Protein AF-A0A7C1U7T5-F1 (afdb_monomer_lite)

Sequence (160 aa):
MDFHKDILKLDSEREVERICSFIVRQVREVKRNGIVVGLSGGIDSALAVALCVEALGKDSVFGLILPEKESSPVSAEYATKHAEELGIRTETVDITPTLEAFGTYRKRDDVIRTVFPEYDSASKSKITLPADLLARESLNFFTLKVDDGKGNIKTARLNK

Structure (mmCIF, N/CA/C/O backbone):
data_AF-A0A7C1U7T5-F1
#
_entry.id   AF-A0A7C1U7T5-F1
#
loop_
_atom_site.group_PDB
_atom_site.id
_atom_site.type_symbol
_atom_site.label_atom_id
_atom_site.label_alt_id
_atom_site.label_comp_id
_atom_site.label_asym_id
_atom_site.label_entity_id
_atom_site.label_seq_id
_atom_site.pdbx_PDB_ins_code
_atom_site.Cartn_x
_atom_site.Cartn_y
_atom_site.Cartn_z
_atom_site.occupancy
_atom_site.B_iso_or_equiv
_atom_site.auth_seq_id
_atom_site.auth_comp_id
_atom_site.auth_asym_id
_atom_site.auth_atom_id
_atom_site.pdbx_PDB_model_num
ATOM 1 N N . MET A 1 1 ? -28.027 4.720 -9.914 1.00 61.44 1 MET A N 1
ATOM 2 C CA . MET A 1 1 ? -27.136 5.833 -9.531 1.00 61.44 1 MET A CA 1
ATOM 3 C C . MET A 1 1 ? -27.572 7.021 -10.354 1.00 61.44 1 MET A C 1
ATOM 5 O O . MET A 1 1 ? -27.500 6.932 -11.573 1.00 61.44 1 MET A O 1
ATOM 9 N N . ASP A 1 2 ? -28.079 8.065 -9.705 1.00 80.12 2 ASP A N 1
ATOM 10 C CA . ASP A 1 2 ? -28.547 9.266 -10.396 1.00 80.12 2 ASP A CA 1
ATOM 11 C C . ASP A 1 2 ? -27.377 10.224 -10.613 1.00 80.12 2 ASP A C 1
ATOM 13 O O . ASP A 1 2 ? -26.828 10.810 -9.675 1.00 80.12 2 ASP A O 1
ATOM 17 N N . PHE A 1 3 ? -26.967 10.360 -11.872 1.00 83.81 3 PHE A N 1
ATOM 18 C CA . PHE A 1 3 ? -25.919 11.287 -12.273 1.00 83.81 3 PHE A CA 1
ATOM 19 C C . PHE A 1 3 ? -26.462 12.716 -12.287 1.00 83.81 3 PHE A C 1
ATOM 21 O O . PHE A 1 3 ? -27.407 13.035 -13.004 1.00 83.81 3 PHE A O 1
ATOM 28 N N . HIS A 1 4 ? -25.845 13.587 -11.495 1.00 85.06 4 HIS A N 1
ATOM 29 C CA . HIS A 1 4 ? -26.199 14.998 -11.376 1.00 85.06 4 HIS A CA 1
ATOM 30 C C . HIS A 1 4 ? -24.934 15.826 -11.123 1.00 85.06 4 HIS A C 1
ATOM 32 O O . HIS A 1 4 ? -23.893 15.282 -10.755 1.00 85.06 4 HIS A O 1
ATOM 38 N N . LYS A 1 5 ? -25.006 17.147 -11.336 1.00 86.50 5 LYS A N 1
ATOM 39 C CA . LYS A 1 5 ? -23.833 18.048 -11.305 1.00 86.50 5 LYS A CA 1
ATOM 40 C C . LYS A 1 5 ? -23.068 18.037 -9.979 1.00 86.50 5 LYS A C 1
ATOM 42 O O . LYS A 1 5 ? -21.883 18.346 -9.961 1.00 86.50 5 LYS A O 1
ATOM 47 N N . ASP A 1 6 ? -23.742 17.645 -8.908 1.00 85.56 6 ASP A N 1
ATOM 48 C CA . ASP A 1 6 ? -23.214 17.665 -7.552 1.00 85.56 6 ASP A CA 1
ATOM 49 C C . ASP A 1 6 ? -22.787 16.279 -7.052 1.00 85.56 6 ASP A C 1
ATOM 51 O O . ASP A 1 6 ? -22.390 16.151 -5.902 1.00 85.56 6 ASP A O 1
ATOM 55 N N . ILE A 1 7 ? -22.779 15.246 -7.906 1.00 85.62 7 ILE A N 1
ATOM 56 C CA . ILE A 1 7 ? -22.403 13.876 -7.505 1.00 85.62 7 ILE A CA 1
ATOM 57 C C . ILE A 1 7 ? -20.960 13.760 -6.982 1.00 85.62 7 ILE A C 1
ATOM 59 O O . ILE A 1 7 ? -20.633 12.810 -6.279 1.00 85.62 7 ILE A O 1
ATOM 63 N N . LEU A 1 8 ? -20.099 14.722 -7.326 1.00 84.62 8 LEU A N 1
ATOM 64 C CA . LEU A 1 8 ? -18.715 14.811 -6.850 1.00 84.62 8 LEU A CA 1
ATOM 65 C C . LEU A 1 8 ? -18.550 15.757 -5.651 1.00 84.62 8 LEU A C 1
ATOM 67 O O . LEU A 1 8 ? -17.439 15.892 -5.141 1.00 84.62 8 LEU A O 1
ATOM 71 N N . LYS A 1 9 ? -19.617 16.433 -5.200 1.00 86.81 9 LYS A N 1
ATOM 72 C CA . LYS A 1 9 ? -19.567 17.228 -3.970 1.00 86.81 9 LYS A CA 1
ATOM 73 C C . LYS A 1 9 ? -19.585 16.273 -2.785 1.00 86.81 9 LYS A C 1
ATOM 75 O O . LYS A 1 9 ? -20.614 15.679 -2.472 1.00 86.81 9 LYS A O 1
ATOM 80 N N . LEU A 1 10 ? -18.429 16.132 -2.148 1.00 87.75 10 LEU A N 1
ATOM 81 C CA . LEU A 1 10 ? -18.252 15.298 -0.971 1.00 87.75 10 LEU A CA 1
ATOM 82 C C . LEU A 1 10 ? -18.248 16.167 0.289 1.00 87.75 10 LEU A C 1
ATOM 84 O O . LEU A 1 10 ? -17.553 17.180 0.344 1.00 87.75 10 LEU A O 1
ATOM 88 N N . ASP A 1 11 ? -18.993 15.738 1.300 1.00 94.75 11 ASP A N 1
ATOM 89 C CA . ASP A 1 11 ? -18.816 16.201 2.672 1.00 94.75 11 ASP A CA 1
ATOM 90 C C . ASP A 1 11 ? -17.839 15.242 3.359 1.00 94.75 11 ASP A C 1
ATOM 92 O O . ASP A 1 11 ? -18.204 14.126 3.735 1.00 94.75 11 ASP A O 1
ATOM 96 N N . SER A 1 12 ? -16.570 15.644 3.433 1.00 94.69 12 SER A N 1
ATOM 97 C CA . SER A 1 12 ? -15.497 14.777 3.923 1.00 94.69 12 SER A CA 1
ATOM 98 C C . SER A 1 12 ? -15.701 14.351 5.374 1.00 94.69 12 SER A C 1
ATOM 100 O O . SER A 1 12 ? -15.437 13.197 5.694 1.00 94.69 12 SER A O 1
ATOM 102 N N . GLU A 1 13 ? -16.187 15.242 6.241 1.00 96.19 13 GLU A N 1
ATOM 103 C CA . GLU A 1 13 ? -16.405 14.933 7.660 1.00 96.19 13 GLU A CA 1
ATOM 104 C C . GLU A 1 13 ? -17.489 13.865 7.806 1.00 96.19 13 GLU A C 1
ATOM 106 O O . GLU A 1 13 ? -17.273 12.821 8.427 1.00 96.19 13 GLU A O 1
ATOM 111 N N . ARG A 1 14 ? -18.618 14.061 7.118 1.00 96.38 14 ARG A N 1
ATOM 112 C CA . ARG A 1 14 ? -19.712 13.088 7.112 1.00 96.38 14 ARG A CA 1
ATOM 113 C C . ARG A 1 14 ? -19.295 11.737 6.530 1.00 96.38 14 ARG A C 1
ATOM 115 O O . ARG A 1 14 ? -19.730 10.689 7.014 1.00 96.38 14 ARG A O 1
ATOM 122 N N . GLU A 1 15 ? -18.474 11.732 5.483 1.00 96.81 15 GLU A N 1
ATOM 123 C CA . GLU A 1 15 ? -17.992 10.488 4.882 1.00 96.81 15 GLU A CA 1
ATOM 124 C C . GLU A 1 15 ? -16.993 9.755 5.783 1.00 96.81 15 GLU A C 1
ATOM 126 O O . GLU A 1 15 ? -17.069 8.527 5.876 1.00 96.81 15 GLU A O 1
ATOM 131 N N . VAL A 1 16 ? -16.128 10.474 6.505 1.00 98.00 16 VAL A N 1
ATOM 132 C CA . VAL A 1 16 ? -15.259 9.888 7.539 1.00 98.00 16 VAL A CA 1
ATOM 133 C C . VAL A 1 16 ? -16.111 9.202 8.609 1.00 98.00 16 VAL A C 1
ATOM 135 O O . VAL A 1 16 ? -15.920 8.012 8.860 1.00 98.00 16 VAL A O 1
ATOM 138 N N . GLU A 1 17 ? -17.115 9.883 9.169 1.00 98.25 17 GLU A N 1
ATOM 139 C CA . GLU A 1 17 ? -18.020 9.300 10.174 1.00 98.25 17 GLU A CA 1
ATOM 140 C C . GLU A 1 17 ? -18.732 8.039 9.660 1.00 98.25 17 GLU A C 1
ATOM 142 O O . GLU A 1 17 ? -18.810 7.010 10.349 1.00 98.25 17 GLU A O 1
ATOM 147 N N . ARG A 1 18 ? -19.239 8.099 8.422 1.00 98.12 18 ARG A N 1
ATOM 148 C CA . ARG A 1 18 ? -19.935 6.986 7.766 1.00 98.12 18 ARG A CA 1
ATOM 149 C C . ARG A 1 18 ? -19.014 5.782 7.582 1.00 98.12 18 ARG A C 1
ATOM 151 O O . ARG A 1 18 ? -19.431 4.650 7.847 1.00 98.12 18 ARG A O 1
ATOM 158 N N . ILE A 1 19 ? -17.782 6.007 7.125 1.00 98.44 19 ILE A N 1
ATOM 159 C CA . ILE A 1 19 ? -16.805 4.944 6.871 1.00 98.44 19 ILE A CA 1
ATOM 160 C C . ILE A 1 19 ? -16.287 4.358 8.190 1.00 98.44 19 ILE A C 1
ATOM 162 O O . ILE A 1 19 ? -16.259 3.134 8.323 1.00 98.44 19 ILE A O 1
ATOM 166 N N . CYS A 1 20 ? -15.973 5.177 9.195 1.00 98.50 20 CYS A N 1
ATOM 167 C CA . CYS A 1 20 ? -15.557 4.692 10.514 1.00 98.50 20 CYS A CA 1
ATOM 168 C C . CYS A 1 20 ? -16.651 3.832 11.167 1.00 98.50 20 CYS A C 1
ATOM 170 O O . CYS A 1 20 ? -16.383 2.725 11.640 1.00 98.50 20 CYS A O 1
ATOM 172 N N . SER A 1 21 ? -17.911 4.272 11.096 1.00 98.44 21 SER A N 1
ATOM 173 C CA . SER A 1 21 ? -19.063 3.498 11.584 1.00 98.44 21 SER A CA 1
ATOM 174 C C . SER A 1 21 ? -19.213 2.158 10.858 1.00 98.44 21 SER A C 1
ATOM 176 O O . SER A 1 21 ? -19.504 1.129 11.476 1.00 98.44 21 SER A O 1
ATOM 178 N N . PHE A 1 22 ? -18.989 2.150 9.540 1.00 98.44 22 PHE A N 1
ATOM 179 C CA . PHE A 1 22 ? -18.969 0.928 8.743 1.00 98.44 22 PHE A CA 1
ATOM 180 C C . PHE A 1 22 ? -17.855 -0.026 9.195 1.00 98.44 22 PHE A C 1
ATOM 182 O O . PHE A 1 22 ? -18.139 -1.201 9.430 1.00 98.44 22 PHE A O 1
ATOM 189 N N . ILE A 1 23 ? -16.628 0.471 9.375 1.00 98.38 23 ILE A N 1
ATOM 190 C CA . ILE A 1 23 ? -15.469 -0.315 9.824 1.00 98.38 23 ILE A CA 1
ATOM 191 C C . ILE A 1 23 ? -15.765 -0.987 11.170 1.00 98.38 23 ILE A C 1
ATOM 193 O O . ILE A 1 23 ? -15.647 -2.210 11.288 1.00 98.38 23 ILE A O 1
ATOM 197 N N . VAL A 1 24 ? -16.231 -0.219 12.163 1.00 98.06 24 VAL A N 1
ATOM 198 C CA . VAL A 1 24 ? -16.579 -0.743 13.495 1.00 98.06 24 VAL A CA 1
ATOM 199 C C . VAL A 1 24 ? -17.626 -1.850 13.395 1.00 98.06 24 VAL A C 1
ATOM 201 O O . VAL A 1 24 ? -17.485 -2.903 14.025 1.00 98.06 24 VAL A O 1
ATOM 204 N N . ARG A 1 25 ? -18.679 -1.638 12.595 1.00 98.00 25 ARG A N 1
ATOM 205 C CA . ARG A 1 25 ? -19.739 -2.632 12.405 1.00 98.00 25 ARG A CA 1
ATOM 206 C C . ARG A 1 25 ? -19.193 -3.921 11.794 1.00 98.00 25 ARG A C 1
ATOM 208 O O . ARG A 1 25 ? -19.473 -4.989 12.327 1.00 98.00 25 ARG A O 1
ATOM 215 N N . GLN A 1 26 ? -18.403 -3.827 10.724 1.00 97.69 26 GLN A N 1
ATOM 216 C CA . GLN A 1 26 ? -17.852 -5.005 10.048 1.00 97.69 26 GLN A CA 1
ATOM 217 C C . GLN A 1 26 ? -16.973 -5.842 10.979 1.00 97.69 26 GLN A C 1
ATOM 219 O O . GLN A 1 26 ? -17.164 -7.052 11.068 1.00 97.69 26 GLN A O 1
ATOM 224 N N . VAL A 1 27 ? -16.069 -5.209 11.732 1.00 96.94 27 VAL A N 1
ATOM 225 C CA . VAL A 1 27 ? -15.177 -5.913 12.672 1.00 96.94 27 VAL A CA 1
ATOM 226 C C . VAL A 1 27 ? -15.963 -6.650 13.758 1.00 96.94 27 VAL A C 1
ATOM 228 O O . VAL A 1 27 ? -15.656 -7.803 14.079 1.00 96.94 27 VAL A O 1
ATOM 231 N N . ARG A 1 28 ? -17.018 -6.016 14.287 1.00 95.50 28 ARG A N 1
ATOM 232 C CA . ARG A 1 28 ? -17.907 -6.626 15.286 1.00 95.50 28 ARG A CA 1
ATOM 233 C C . ARG A 1 28 ? -18.708 -7.793 14.715 1.00 95.50 28 ARG A C 1
ATOM 235 O O . ARG A 1 28 ? -18.809 -8.825 15.376 1.00 95.50 28 ARG A O 1
ATOM 242 N N . GLU A 1 29 ? -19.240 -7.660 13.501 1.00 97.31 29 GLU A N 1
ATOM 243 C CA . GLU A 1 29 ? -20.001 -8.721 12.823 1.00 97.31 29 GLU A CA 1
ATOM 244 C C . GLU A 1 29 ? -19.164 -9.992 12.637 1.00 97.31 29 GLU A C 1
ATOM 246 O O . GLU A 1 29 ? -19.645 -11.095 12.906 1.00 97.31 29 GLU A O 1
ATOM 251 N N . VAL A 1 30 ? -17.884 -9.850 12.276 1.00 96.69 30 VAL A N 1
ATOM 252 C CA . VAL A 1 30 ? -16.965 -10.992 12.126 1.00 96.69 30 VAL A CA 1
ATOM 253 C C . VAL A 1 30 ? -16.325 -11.458 13.441 1.00 96.69 30 VAL A C 1
ATOM 255 O O . VAL A 1 30 ? -15.493 -12.368 13.425 1.00 96.69 30 VAL A O 1
ATOM 258 N N . LYS A 1 31 ? -16.707 -10.864 14.584 1.00 95.88 31 LYS A N 1
ATOM 259 C CA . LYS A 1 31 ? -16.206 -11.181 15.936 1.00 95.88 31 LYS A CA 1
ATOM 260 C C . LYS A 1 31 ? -14.675 -11.150 16.034 1.00 95.88 31 LYS A C 1
ATOM 262 O O . LYS A 1 31 ? -14.058 -12.048 16.612 1.00 95.88 31 LYS A O 1
ATOM 267 N N . ARG A 1 32 ? -14.050 -10.133 15.436 1.00 95.25 32 ARG A N 1
ATOM 268 C CA . ARG A 1 32 ? -12.603 -9.888 15.529 1.00 95.25 32 ARG A CA 1
ATOM 269 C C . ARG A 1 32 ? -12.328 -8.639 16.358 1.00 95.25 32 ARG A C 1
ATOM 271 O O . ARG A 1 32 ? -13.208 -7.812 16.557 1.00 95.25 32 ARG A O 1
ATOM 278 N N . ASN A 1 33 ? -11.091 -8.523 16.830 1.00 91.62 33 ASN A N 1
ATOM 279 C CA . ASN A 1 33 ? -10.650 -7.429 17.700 1.00 91.62 33 ASN A CA 1
ATOM 280 C C . ASN A 1 33 ? -9.736 -6.430 16.976 1.00 91.62 33 ASN A C 1
ATOM 282 O O . ASN A 1 33 ? -9.107 -5.605 17.622 1.00 91.62 33 ASN A O 1
ATOM 286 N N . GLY A 1 34 ? -9.611 -6.533 15.652 1.00 95.44 34 GLY A N 1
ATOM 287 C CA . GLY A 1 34 ? -8.712 -5.677 14.893 1.00 95.44 34 GLY A CA 1
ATOM 288 C C . GLY A 1 34 ? -8.716 -5.963 13.399 1.00 95.44 34 GLY A C 1
ATOM 289 O O . GLY A 1 34 ? -9.429 -6.853 12.926 1.00 95.44 34 GLY A O 1
ATOM 290 N N . ILE A 1 35 ? -7.910 -5.189 12.676 1.00 97.62 35 ILE A N 1
ATOM 291 C CA . ILE A 1 35 ? -7.782 -5.213 11.218 1.00 97.62 35 ILE A CA 1
ATOM 292 C C . ILE A 1 35 ? -6.306 -5.279 10.823 1.00 97.62 35 ILE A C 1
ATOM 294 O O . ILE A 1 35 ? -5.450 -4.657 11.451 1.00 97.62 35 ILE A O 1
ATOM 298 N N . VAL A 1 36 ? -6.038 -6.007 9.738 1.00 97.75 36 VAL A N 1
ATOM 299 C CA . VAL A 1 36 ? -4.761 -5.975 9.023 1.00 97.75 36 VAL A CA 1
ATOM 300 C C . VAL A 1 36 ? -4.942 -5.197 7.721 1.00 97.75 36 VAL A C 1
ATOM 302 O O . VAL A 1 36 ? -5.871 -5.490 6.966 1.00 97.75 36 VAL A O 1
ATOM 305 N N . VAL A 1 37 ? -4.069 -4.226 7.448 1.00 97.50 37 VAL A N 1
ATOM 306 C CA . VAL A 1 37 ? -4.119 -3.391 6.235 1.00 97.50 37 VAL A CA 1
ATOM 307 C C . VAL A 1 37 ? -2.779 -3.443 5.508 1.00 97.50 37 VAL A C 1
ATOM 309 O O . VAL A 1 37 ? -1.730 -3.270 6.120 1.00 97.50 37 VAL A O 1
ATOM 312 N N . GLY A 1 38 ? -2.808 -3.661 4.193 1.00 97.25 38 GLY A N 1
ATOM 313 C CA . GLY A 1 38 ? -1.617 -3.542 3.351 1.00 97.25 38 GLY A CA 1
ATOM 314 C C . GLY A 1 38 ? -1.244 -2.076 3.115 1.00 97.25 38 GLY A C 1
ATOM 315 O O . GLY A 1 38 ? -2.099 -1.280 2.729 1.00 97.25 38 GLY A O 1
ATOM 316 N N . LEU A 1 39 ? 0.026 -1.727 3.313 1.00 96.62 39 LEU A N 1
ATOM 317 C CA . LEU A 1 39 ? 0.573 -0.386 3.122 1.00 96.62 39 LEU A CA 1
ATOM 318 C C . LEU A 1 39 ? 1.527 -0.384 1.925 1.00 96.62 39 LEU A C 1
ATOM 320 O O . LEU A 1 39 ? 2.584 -1.013 1.958 1.00 96.62 39 LEU A O 1
ATOM 324 N N . SER A 1 40 ? 1.155 0.334 0.865 1.00 93.44 40 SER A N 1
ATOM 325 C CA . SER A 1 40 ? 1.935 0.411 -0.380 1.00 93.44 40 SER A CA 1
ATOM 326 C C . SER A 1 40 ? 2.710 1.722 -0.540 1.00 93.44 40 SER A C 1
ATOM 328 O O . SER A 1 40 ? 3.390 1.910 -1.545 1.00 93.44 40 SER A O 1
ATOM 330 N N . GLY A 1 41 ? 2.562 2.662 0.399 1.00 92.00 41 GLY A N 1
ATOM 331 C CA . GLY A 1 41 ? 3.086 4.029 0.285 1.00 92.00 41 GLY A CA 1
ATOM 332 C C . GLY A 1 41 ? 2.254 4.942 -0.623 1.00 92.00 41 GLY A C 1
ATOM 333 O O . GLY A 1 41 ? 2.633 6.087 -0.853 1.00 92.00 41 GLY A O 1
ATOM 334 N N . GLY A 1 42 ? 1.128 4.447 -1.151 1.00 94.62 42 GLY A N 1
ATOM 335 C CA . GLY A 1 42 ? 0.163 5.230 -1.920 1.00 94.62 42 GLY A CA 1
ATOM 336 C C . GLY A 1 42 ? -0.945 5.830 -1.050 1.00 94.62 42 GLY A C 1
ATOM 337 O O . GLY A 1 42 ? -1.282 5.293 0.011 1.00 94.62 42 GLY A O 1
ATOM 338 N N . ILE A 1 43 ? -1.553 6.912 -1.548 1.00 96.00 43 ILE A N 1
ATOM 339 C CA . ILE A 1 43 ? -2.587 7.692 -0.849 1.00 96.00 43 ILE A CA 1
ATOM 340 C C . ILE A 1 43 ? -3.804 6.855 -0.434 1.00 96.00 43 ILE A C 1
ATOM 342 O O . ILE A 1 43 ? -4.316 7.036 0.666 1.00 96.00 43 ILE A O 1
ATOM 346 N N . ASP A 1 44 ? -4.217 5.891 -1.259 1.00 96.31 44 ASP A N 1
ATOM 347 C CA . ASP A 1 44 ? -5.385 5.051 -0.975 1.00 96.31 44 ASP A CA 1
ATOM 348 C C . ASP A 1 44 ? -5.163 4.200 0.281 1.00 96.31 44 ASP A C 1
ATOM 350 O O . ASP A 1 44 ? -5.990 4.186 1.193 1.00 96.31 44 ASP A O 1
ATOM 354 N N . SER A 1 45 ? -4.008 3.525 0.359 1.00 96.50 45 SER A N 1
ATOM 355 C CA . SER A 1 45 ? -3.646 2.716 1.528 1.00 96.50 45 SER A CA 1
ATOM 356 C C . SER A 1 45 ? -3.421 3.575 2.773 1.00 96.50 45 SER A C 1
ATOM 358 O O . SER A 1 45 ? -3.826 3.179 3.866 1.00 96.50 45 SER A O 1
ATOM 360 N N . ALA A 1 46 ? -2.843 4.770 2.603 1.00 97.62 46 ALA A N 1
ATOM 361 C CA . ALA A 1 46 ? -2.608 5.719 3.685 1.00 97.62 46 ALA A CA 1
ATOM 362 C C . ALA A 1 46 ? -3.924 6.234 4.294 1.00 97.62 46 ALA A C 1
ATOM 364 O O . ALA A 1 46 ? -4.071 6.257 5.519 1.00 97.62 46 ALA A O 1
ATOM 365 N N . LEU A 1 47 ? -4.904 6.579 3.452 1.00 97.81 47 LEU A N 1
ATOM 366 C CA . LEU A 1 47 ? -6.239 6.982 3.891 1.00 97.81 47 LEU A CA 1
ATOM 367 C C . LEU A 1 47 ? -6.972 5.819 4.567 1.00 97.81 47 LEU A C 1
ATOM 369 O O . LEU A 1 47 ? -7.541 5.990 5.643 1.00 97.81 47 LEU A O 1
ATOM 373 N N . ALA A 1 48 ? -6.935 4.627 3.965 1.00 98.06 48 ALA A N 1
ATOM 374 C CA . ALA A 1 48 ? -7.608 3.453 4.508 1.00 98.06 48 ALA A CA 1
ATOM 375 C C . ALA A 1 48 ? -7.111 3.101 5.918 1.00 98.06 48 ALA A C 1
ATOM 377 O O . ALA A 1 48 ? -7.926 2.857 6.810 1.00 98.06 48 ALA A O 1
ATOM 378 N N . VAL A 1 49 ? -5.792 3.108 6.147 1.00 98.19 49 VAL A N 1
ATOM 379 C CA . VAL A 1 49 ? -5.235 2.812 7.474 1.00 98.19 49 VAL A CA 1
ATOM 380 C C . VAL A 1 49 ? -5.543 3.918 8.487 1.00 98.19 49 VAL A C 1
ATOM 382 O O . VAL A 1 49 ? -5.879 3.599 9.624 1.00 98.19 49 VAL A O 1
ATOM 385 N N . ALA A 1 50 ? -5.528 5.192 8.079 1.00 98.38 50 ALA A N 1
ATOM 386 C CA . ALA A 1 50 ? -5.888 6.308 8.954 1.00 98.38 50 ALA A CA 1
ATOM 387 C C . ALA A 1 50 ? -7.346 6.199 9.432 1.00 98.38 50 ALA A C 1
ATOM 389 O O . ALA A 1 50 ? -7.613 6.306 10.626 1.00 98.38 50 ALA A O 1
ATOM 390 N N . LEU A 1 51 ? -8.276 5.872 8.527 1.00 98.50 51 LEU A N 1
ATOM 391 C CA . LEU A 1 51 ? -9.679 5.617 8.873 1.00 98.50 51 LEU A CA 1
ATOM 392 C C . LEU A 1 51 ? -9.843 4.396 9.790 1.00 98.50 51 LEU A C 1
ATOM 394 O O . LEU A 1 51 ? -10.693 4.400 10.675 1.00 98.50 51 LEU A O 1
ATOM 398 N N . CYS A 1 52 ? -9.030 3.350 9.616 1.00 98.50 52 CYS A N 1
ATOM 399 C CA . CYS A 1 52 ? -9.046 2.199 10.524 1.00 98.50 52 CYS A CA 1
ATOM 400 C C . CYS A 1 52 ? -8.578 2.575 11.936 1.00 98.50 52 CYS A C 1
ATOM 402 O O . CYS A 1 52 ? -9.172 2.114 12.912 1.00 98.50 52 CYS A O 1
ATOM 404 N N . VAL A 1 53 ? -7.534 3.403 12.048 1.00 98.56 53 VAL A N 1
ATOM 405 C CA . VAL A 1 53 ? -7.016 3.893 13.334 1.00 98.56 53 VAL A CA 1
ATOM 406 C C . VAL A 1 53 ? -8.035 4.798 14.019 1.00 98.56 53 VAL A C 1
ATOM 408 O O . VAL A 1 53 ? -8.292 4.602 15.204 1.00 98.56 53 VAL A O 1
ATOM 411 N N . GLU A 1 54 ? -8.667 5.710 13.280 1.00 98.31 54 GLU A N 1
ATOM 412 C CA . GLU A 1 54 ? -9.754 6.559 13.784 1.00 98.31 54 GLU A CA 1
ATOM 413 C C . GLU A 1 54 ? -10.934 5.717 14.298 1.00 98.31 54 GLU A C 1
ATOM 415 O O . GLU A 1 54 ? -11.473 5.953 15.376 1.00 98.31 54 GLU A O 1
ATOM 420 N N . ALA A 1 55 ? -11.310 4.675 13.553 1.00 98.12 55 ALA A N 1
ATOM 421 C CA . ALA A 1 55 ? -12.458 3.838 13.880 1.00 98.12 55 ALA A CA 1
ATOM 422 C C . ALA A 1 55 ? -12.231 2.891 15.073 1.00 98.12 55 ALA A C 1
ATOM 424 O O . ALA A 1 55 ? -13.170 2.606 15.819 1.00 98.12 55 ALA A O 1
ATOM 425 N N . LEU A 1 56 ? -11.026 2.329 15.221 1.00 97.94 56 LEU A N 1
ATOM 426 C CA . LEU A 1 56 ? -10.766 1.191 16.121 1.00 97.94 56 LEU A CA 1
ATOM 427 C C . LEU A 1 56 ? -9.688 1.456 17.179 1.00 97.94 56 LEU A C 1
ATOM 429 O O . LEU A 1 56 ? -9.505 0.632 18.081 1.00 97.94 56 LEU A O 1
ATOM 433 N N . GLY A 1 57 ? -8.963 2.565 17.057 1.00 98.19 57 GLY A N 1
ATOM 434 C CA . GLY A 1 57 ? -7.735 2.825 17.795 1.00 98.19 57 GLY A CA 1
ATOM 435 C C . GLY A 1 57 ? -6.530 2.073 17.221 1.00 98.19 57 GLY A C 1
ATOM 436 O O . GLY A 1 57 ? -6.641 0.974 16.673 1.00 98.19 57 GLY A O 1
ATOM 437 N N . LYS A 1 58 ? -5.343 2.663 17.387 1.00 98.19 58 LYS A N 1
ATOM 438 C CA . LYS A 1 58 ? -4.073 2.162 16.831 1.00 98.19 58 LYS A CA 1
ATOM 439 C C . LYS A 1 58 ? -3.709 0.732 17.252 1.00 98.19 58 LYS A C 1
ATOM 441 O O . LYS A 1 58 ? -3.160 -0.016 16.452 1.00 98.19 58 LYS A O 1
ATOM 446 N N . ASP A 1 59 ? -4.058 0.318 18.472 1.00 98.12 59 ASP A N 1
ATOM 447 C CA . ASP A 1 59 ? -3.696 -1.008 19.001 1.00 98.12 59 ASP A CA 1
ATOM 448 C C . ASP A 1 59 ? -4.454 -2.154 18.305 1.00 98.12 59 ASP A C 1
ATOM 450 O O . ASP A 1 59 ? -3.989 -3.299 18.285 1.00 98.12 59 ASP A O 1
ATOM 454 N N . SER A 1 60 ? -5.597 -1.822 17.697 1.00 98.06 60 SER A N 1
ATOM 455 C CA . SER A 1 60 ? -6.461 -2.725 16.933 1.00 98.06 60 SER A CA 1
ATOM 456 C C . SER A 1 60 ? -6.100 -2.774 15.442 1.00 98.06 60 SER A C 1
ATOM 458 O O . SER A 1 60 ? -6.778 -3.457 14.673 1.00 98.06 60 SER A O 1
ATOM 460 N N . VAL A 1 61 ? -5.066 -2.049 15.006 1.00 98.56 61 VAL A N 1
ATOM 461 C CA . VAL A 1 61 ? -4.656 -1.958 13.600 1.00 98.56 61 VAL A CA 1
ATOM 462 C C . VAL A 1 61 ? -3.231 -2.476 13.436 1.00 98.56 61 VAL A C 1
ATOM 464 O O . VAL A 1 61 ? -2.320 -2.109 14.177 1.00 98.56 61 VAL A O 1
ATOM 467 N N . PHE A 1 62 ? -3.041 -3.339 12.443 1.00 98.38 62 PHE A N 1
ATOM 468 C CA . PHE A 1 62 ? -1.740 -3.882 12.076 1.00 98.38 62 PHE A CA 1
ATOM 469 C C . PHE A 1 62 ? -1.463 -3.626 10.593 1.00 98.38 62 PHE A C 1
ATOM 471 O O . PHE A 1 62 ? -2.276 -3.974 9.736 1.00 98.38 62 PHE A O 1
ATOM 478 N N . GLY A 1 63 ? -0.329 -3.006 10.278 1.00 98.06 63 GLY A N 1
ATOM 479 C CA . GLY A 1 63 ? 0.077 -2.738 8.898 1.00 98.06 63 GLY A CA 1
ATOM 480 C C . GLY A 1 63 ? 0.981 -3.834 8.331 1.00 98.06 63 GLY A C 1
ATOM 481 O O . GLY A 1 63 ? 1.877 -4.322 9.013 1.00 98.06 63 GLY A O 1
ATOM 482 N N . LEU A 1 64 ? 0.786 -4.195 7.065 1.00 97.94 64 LEU A N 1
ATOM 483 C CA . LEU A 1 64 ? 1.689 -5.071 6.315 1.00 97.94 64 LEU A CA 1
ATOM 484 C C . LEU A 1 64 ? 2.309 -4.314 5.146 1.00 97.94 64 LEU A C 1
ATOM 486 O O . LEU A 1 64 ? 1.590 -3.831 4.274 1.00 97.94 64 LEU A O 1
ATOM 490 N N . ILE A 1 65 ? 3.635 -4.251 5.101 1.00 97.44 65 ILE A N 1
ATOM 491 C CA . ILE A 1 65 ? 4.392 -3.661 3.994 1.00 97.44 65 ILE A CA 1
ATOM 492 C C . ILE A 1 65 ? 4.950 -4.818 3.163 1.00 97.44 65 ILE A C 1
ATOM 494 O O . ILE A 1 65 ? 5.690 -5.655 3.672 1.00 97.44 65 ILE A O 1
ATOM 498 N N . LEU A 1 66 ? 4.567 -4.897 1.888 1.00 96.31 66 LEU A N 1
ATOM 499 C CA . LEU A 1 66 ? 4.842 -6.058 1.030 1.00 96.31 66 LEU A CA 1
ATOM 500 C C . LEU A 1 66 ? 5.666 -5.658 -0.205 1.00 96.31 66 LEU A C 1
ATOM 502 O O . LEU A 1 66 ? 5.122 -5.652 -1.312 1.00 96.31 66 LEU A O 1
ATOM 506 N N . PRO A 1 67 ? 6.939 -5.250 -0.043 1.00 95.69 67 PRO A N 1
ATOM 507 C CA . PRO A 1 67 ? 7.767 -4.844 -1.171 1.00 95.69 67 PRO A CA 1
ATOM 508 C C . PRO A 1 67 ? 8.146 -6.044 -2.046 1.00 95.69 67 PRO A C 1
ATOM 510 O O . PRO A 1 67 ? 8.223 -7.181 -1.576 1.00 95.69 67 PRO A O 1
ATOM 513 N N . GLU A 1 68 ? 8.449 -5.769 -3.311 1.00 95.06 68 GLU A N 1
ATOM 514 C CA . GLU A 1 68 ? 9.148 -6.693 -4.204 1.00 95.06 68 GLU A CA 1
ATOM 515 C C . GLU A 1 68 ? 10.286 -5.995 -4.969 1.00 95.06 68 GLU A C 1
ATOM 517 O O . GLU A 1 68 ? 10.446 -4.777 -4.885 1.00 95.06 68 GLU A O 1
ATOM 522 N N . LYS A 1 69 ? 11.122 -6.759 -5.677 1.00 92.94 69 LYS A N 1
ATOM 523 C CA . LYS A 1 69 ? 12.370 -6.271 -6.290 1.00 92.94 69 LYS A CA 1
ATOM 524 C C . LYS A 1 69 ? 12.214 -5.147 -7.324 1.00 92.94 69 LYS A C 1
ATOM 526 O O . LYS A 1 69 ? 13.173 -4.417 -7.559 1.00 92.94 69 LYS A O 1
ATOM 531 N N . GLU A 1 70 ? 11.061 -5.019 -7.966 1.00 89.62 70 GLU A N 1
ATOM 532 C CA . GLU A 1 70 ? 10.725 -3.951 -8.913 1.00 89.62 70 GLU A CA 1
ATOM 533 C C . GLU A 1 70 ? 9.926 -2.804 -8.264 1.00 89.62 70 GLU A C 1
ATOM 535 O O . GLU A 1 70 ? 9.615 -1.808 -8.927 1.00 89.62 70 GLU A O 1
ATOM 540 N N . SER A 1 71 ? 9.632 -2.897 -6.964 1.00 89.00 71 SER A N 1
ATOM 541 C CA . SER A 1 71 ? 8.884 -1.882 -6.231 1.00 89.00 71 SER A CA 1
ATOM 542 C C . SER A 1 71 ? 9.735 -0.631 -6.066 1.00 89.00 71 SER A C 1
ATOM 544 O O . SER A 1 71 ? 10.955 -0.687 -5.911 1.00 89.00 71 SER A O 1
ATOM 546 N N . SER A 1 72 ? 9.086 0.534 -6.055 1.00 87.69 72 SER A N 1
ATOM 547 C CA . SER A 1 72 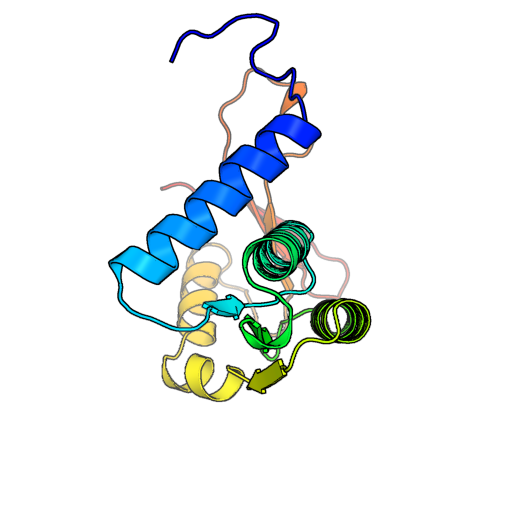? 9.781 1.786 -5.760 1.00 87.69 72 SER A CA 1
ATOM 548 C C . SER A 1 72 ? 10.328 1.753 -4.325 1.00 87.69 72 SER A C 1
ATOM 550 O O . SER A 1 72 ? 9.536 1.588 -3.395 1.00 87.69 72 SER A O 1
ATOM 552 N N . PRO A 1 73 ? 11.636 1.983 -4.098 1.00 82.75 73 PRO A N 1
ATOM 553 C CA . PRO A 1 73 ? 12.193 2.024 -2.743 1.00 82.75 73 PRO A CA 1
ATOM 554 C C . PRO A 1 73 ? 11.512 3.073 -1.850 1.00 82.75 73 PRO A C 1
ATOM 556 O O . PRO A 1 73 ? 11.313 2.857 -0.658 1.00 82.75 73 PRO A O 1
ATOM 559 N N . VAL A 1 74 ? 11.082 4.185 -2.453 1.00 90.38 74 VAL A N 1
ATOM 560 C CA . VAL A 1 74 ? 10.404 5.293 -1.765 1.00 90.38 74 VAL A CA 1
ATOM 561 C C . VAL A 1 74 ? 9.019 4.881 -1.247 1.00 90.38 74 VAL A C 1
ATOM 563 O O . VAL A 1 74 ? 8.563 5.384 -0.224 1.00 90.38 74 VAL A O 1
ATOM 566 N N . SER A 1 75 ? 8.349 3.935 -1.911 1.00 90.25 75 SER A N 1
ATOM 567 C CA . SER A 1 75 ? 7.026 3.456 -1.496 1.00 90.25 75 SER A CA 1
ATOM 568 C C . SER A 1 75 ? 7.062 2.781 -0.124 1.00 90.25 75 SER A C 1
ATOM 570 O O . SER A 1 75 ? 6.223 3.074 0.726 1.00 90.25 75 SER A O 1
ATOM 572 N N . ALA A 1 76 ? 8.054 1.920 0.117 1.00 91.06 76 ALA A N 1
ATOM 573 C CA . ALA A 1 76 ? 8.224 1.275 1.417 1.00 91.06 76 ALA A CA 1
ATOM 574 C C . ALA A 1 76 ? 8.590 2.295 2.507 1.00 91.06 76 ALA A C 1
ATOM 576 O O . ALA A 1 76 ? 8.065 2.222 3.614 1.00 91.06 76 ALA A O 1
ATOM 577 N N . GLU A 1 77 ? 9.428 3.286 2.186 1.00 93.38 77 GLU A N 1
ATOM 578 C CA . GLU A 1 77 ? 9.778 4.369 3.112 1.00 93.38 77 GLU A CA 1
ATOM 579 C C . GLU A 1 77 ? 8.544 5.177 3.545 1.00 93.38 77 GLU A C 1
ATOM 581 O O . GLU A 1 77 ? 8.347 5.413 4.737 1.00 93.38 77 GLU A O 1
ATOM 586 N N . TYR A 1 78 ? 7.685 5.568 2.599 1.00 95.56 78 TYR A N 1
ATOM 587 C CA . TYR A 1 78 ? 6.447 6.294 2.901 1.00 95.56 78 TYR A CA 1
ATOM 588 C C . TYR A 1 78 ? 5.457 5.456 3.707 1.00 95.56 78 TYR A C 1
ATOM 590 O O . TYR A 1 78 ? 4.842 5.973 4.637 1.00 95.56 78 TYR A O 1
ATOM 598 N N . ALA A 1 79 ? 5.329 4.165 3.392 1.00 95.62 79 AL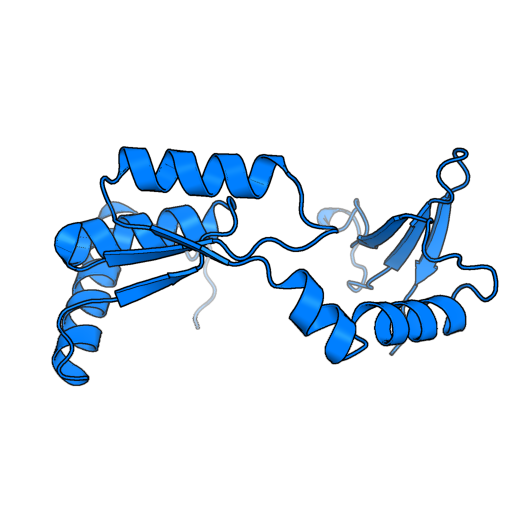A A N 1
ATOM 599 C CA . ALA A 1 79 ? 4.498 3.247 4.163 1.00 95.62 79 ALA A CA 1
ATOM 600 C C . ALA A 1 79 ? 4.953 3.160 5.630 1.00 95.62 79 ALA A C 1
ATOM 602 O O . ALA A 1 79 ? 4.122 3.259 6.533 1.00 95.62 79 ALA A O 1
ATOM 603 N N . THR A 1 80 ? 6.263 3.020 5.862 1.00 95.50 80 THR A N 1
ATOM 604 C CA . THR A 1 80 ? 6.845 2.956 7.209 1.00 95.50 80 THR A CA 1
ATOM 605 C C . THR A 1 80 ? 6.633 4.258 7.974 1.00 95.50 80 THR A C 1
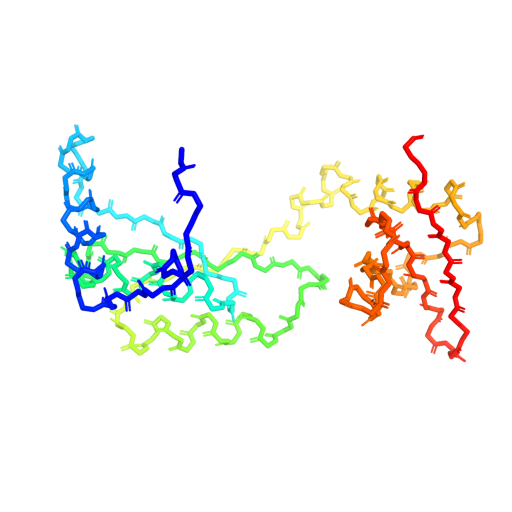ATOM 607 O O . THR A 1 80 ? 6.093 4.222 9.075 1.00 95.50 80 THR A O 1
ATOM 610 N N . LYS A 1 81 ? 6.973 5.409 7.377 1.00 96.69 81 LY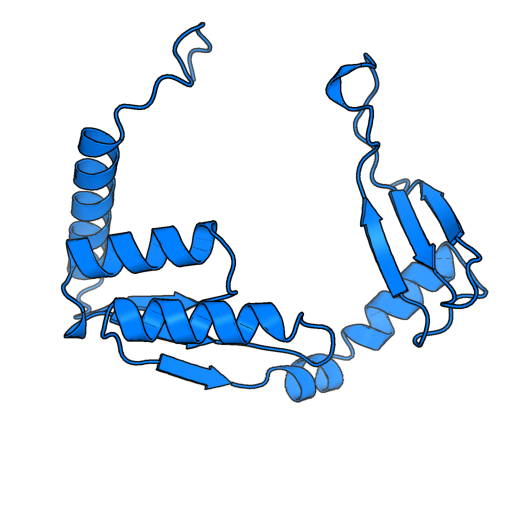S A N 1
ATOM 611 C CA . LYS A 1 81 ? 6.807 6.726 8.020 1.00 96.69 81 LYS A CA 1
ATOM 612 C C . LYS A 1 81 ? 5.361 6.993 8.430 1.00 96.69 81 LYS A C 1
ATOM 614 O O . LYS A 1 81 ? 5.103 7.386 9.560 1.00 96.69 81 LYS A O 1
ATOM 619 N N . HIS A 1 82 ? 4.413 6.717 7.535 1.00 97.31 82 HIS A N 1
ATOM 620 C CA . HIS A 1 82 ? 2.989 6.904 7.822 1.00 97.31 82 HIS A CA 1
ATOM 621 C C . HIS A 1 82 ? 2.509 6.015 8.976 1.00 97.31 82 HIS A C 1
ATOM 623 O O . HIS A 1 82 ? 1.749 6.444 9.841 1.00 97.31 82 HIS A O 1
ATOM 629 N N . ALA A 1 83 ? 2.974 4.767 9.025 1.00 97.19 83 ALA A N 1
ATOM 630 C CA . ALA A 1 83 ? 2.637 3.864 10.117 1.00 97.19 83 ALA A CA 1
ATOM 631 C C . ALA A 1 83 ? 3.230 4.303 11.467 1.00 97.19 83 ALA A C 1
ATOM 633 O O . ALA A 1 83 ? 2.554 4.187 12.492 1.00 97.19 83 ALA A O 1
ATOM 634 N N . GLU A 1 84 ? 4.461 4.822 11.465 1.00 97.56 84 GLU A N 1
ATOM 635 C CA . GLU A 1 84 ? 5.111 5.400 12.646 1.00 97.56 84 GLU A CA 1
ATOM 636 C C . GLU A 1 84 ? 4.342 6.622 13.164 1.00 97.56 84 GLU A C 1
ATOM 638 O O . GLU A 1 84 ? 4.079 6.711 14.363 1.00 97.56 84 GLU A O 1
ATOM 643 N N . GLU A 1 85 ? 3.910 7.517 12.270 1.00 97.94 85 GLU A N 1
ATOM 644 C CA . GLU A 1 85 ? 3.092 8.689 12.613 1.00 97.94 85 GLU A CA 1
ATOM 645 C C . GLU A 1 85 ? 1.746 8.298 13.242 1.00 97.94 85 GLU A C 1
ATOM 647 O O . GLU A 1 85 ? 1.315 8.904 14.224 1.00 97.94 85 GLU A O 1
ATOM 652 N N . LEU A 1 86 ? 1.102 7.244 12.731 1.00 97.94 86 LEU A N 1
ATOM 653 C CA . LEU A 1 86 ? -0.138 6.699 13.297 1.00 97.94 86 LEU A CA 1
ATOM 654 C C . LEU A 1 86 ? 0.082 5.871 14.576 1.00 97.94 86 LEU A C 1
ATOM 656 O O . LEU A 1 86 ? -0.880 5.530 15.273 1.00 97.94 86 LEU A O 1
ATOM 660 N N . GLY A 1 87 ? 1.331 5.525 14.897 1.00 98.12 87 GLY A N 1
ATOM 661 C CA . GLY A 1 87 ? 1.690 4.719 16.060 1.00 98.12 87 GLY A CA 1
ATOM 662 C C . GLY A 1 87 ? 1.161 3.283 16.012 1.00 98.12 87 GLY A C 1
ATOM 663 O O . GLY A 1 87 ? 0.884 2.709 17.069 1.00 98.12 87 GLY A O 1
ATOM 664 N N . ILE A 1 88 ? 0.984 2.715 14.816 1.00 98.38 88 ILE A N 1
ATOM 665 C CA . ILE A 1 88 ? 0.530 1.329 14.633 1.00 98.38 88 ILE A CA 1
ATOM 666 C C . ILE A 1 88 ? 1.712 0.363 14.545 1.00 98.38 88 ILE A C 1
ATOM 668 O O . ILE A 1 88 ? 2.823 0.732 14.171 1.00 98.38 88 ILE A O 1
ATOM 672 N N . ARG A 1 89 ? 1.462 -0.913 14.850 1.00 98.00 89 ARG A N 1
ATOM 673 C CA . ARG A 1 89 ? 2.448 -1.975 14.610 1.00 98.00 89 ARG A CA 1
ATOM 674 C C . ARG A 1 89 ? 2.457 -2.356 13.136 1.00 98.00 89 ARG A C 1
ATOM 676 O O . ARG A 1 89 ? 1.392 -2.463 12.525 1.00 98.00 89 ARG A O 1
ATOM 683 N N . THR A 1 90 ? 3.642 -2.623 12.600 1.00 97.75 90 THR A N 1
ATOM 684 C CA . THR A 1 90 ? 3.814 -3.079 11.222 1.00 97.75 90 THR A CA 1
ATOM 685 C C . THR A 1 90 ? 4.789 -4.235 11.107 1.00 97.75 90 THR A C 1
ATOM 687 O O . THR A 1 90 ? 5.629 -4.458 11.980 1.00 97.75 90 THR A O 1
ATOM 690 N N . GLU A 1 91 ? 4.674 -4.963 10.003 1.00 97.56 91 GLU A N 1
ATOM 691 C CA . GLU A 1 91 ? 5.654 -5.949 9.568 1.00 97.56 91 GLU A CA 1
ATOM 692 C C . GLU A 1 91 ? 5.919 -5.789 8.072 1.00 97.56 91 GLU A C 1
ATOM 694 O O . GLU A 1 91 ? 5.002 -5.548 7.281 1.00 97.56 91 GLU A O 1
ATOM 699 N N . THR A 1 92 ? 7.189 -5.928 7.696 1.00 96.38 92 THR A N 1
ATOM 700 C CA . THR A 1 92 ? 7.631 -5.889 6.304 1.00 96.38 92 THR A CA 1
ATOM 701 C C . THR A 1 92 ? 7.987 -7.293 5.848 1.00 96.38 92 THR A C 1
ATOM 703 O O . THR A 1 92 ? 8.858 -7.929 6.438 1.00 96.38 92 THR A O 1
ATOM 706 N N . VAL A 1 93 ? 7.353 -7.756 4.771 1.00 96.31 93 VAL A N 1
ATOM 707 C CA . VAL A 1 93 ? 7.595 -9.080 4.188 1.00 96.31 93 VAL A CA 1
ATOM 708 C C . VAL A 1 93 ? 7.932 -8.924 2.711 1.00 96.31 93 VAL A C 1
ATOM 710 O O . VAL A 1 93 ? 7.075 -8.545 1.917 1.00 96.31 93 VAL A O 1
ATOM 713 N N . ASP A 1 94 ? 9.173 -9.236 2.337 1.00 96.12 94 ASP A N 1
ATOM 714 C CA . ASP A 1 94 ? 9.588 -9.265 0.931 1.00 96.12 94 ASP A CA 1
ATOM 715 C C . ASP A 1 94 ? 8.879 -10.410 0.193 1.00 96.12 94 ASP A C 1
ATOM 717 O O . ASP A 1 94 ? 9.076 -11.591 0.496 1.00 96.12 94 ASP A O 1
ATOM 721 N N . ILE A 1 95 ? 8.042 -10.059 -0.786 1.00 96.94 95 ILE A N 1
ATOM 722 C CA . ILE A 1 95 ? 7.276 -11.029 -1.577 1.00 96.94 95 ILE A CA 1
ATOM 723 C C . ILE A 1 95 ? 8.008 -11.458 -2.857 1.00 96.94 95 ILE A C 1
ATOM 725 O O . ILE A 1 95 ? 7.492 -12.302 -3.597 1.00 96.94 95 ILE A O 1
ATOM 729 N N . THR A 1 96 ? 9.215 -10.939 -3.114 1.00 97.12 96 THR A N 1
ATOM 730 C CA . THR A 1 96 ? 10.030 -11.281 -4.290 1.00 97.12 96 THR A CA 1
ATOM 731 C C . THR A 1 96 ? 10.202 -12.789 -4.471 1.00 97.12 96 THR A C 1
ATOM 733 O O . THR A 1 96 ? 9.869 -13.270 -5.559 1.00 97.12 96 THR A O 1
ATOM 736 N N . PRO A 1 97 ? 10.629 -13.572 -3.454 1.00 98.00 97 PRO A N 1
ATOM 737 C CA . PRO A 1 97 ? 10.870 -15.005 -3.639 1.00 98.00 97 PRO A CA 1
ATOM 738 C C . PRO A 1 97 ? 9.598 -15.761 -4.036 1.00 98.00 97 PRO A C 1
ATOM 740 O O . PRO A 1 97 ? 9.627 -16.657 -4.879 1.00 98.00 97 PRO A O 1
ATOM 743 N N . THR A 1 98 ? 8.455 -15.356 -3.479 1.00 97.75 98 THR A N 1
ATOM 744 C CA . THR A 1 98 ? 7.144 -15.927 -3.802 1.00 97.75 98 THR A CA 1
ATOM 745 C C . THR A 1 98 ? 6.780 -15.656 -5.260 1.00 97.75 98 THR A C 1
ATOM 747 O O . THR A 1 98 ? 6.404 -16.575 -5.990 1.00 97.75 98 THR A O 1
ATOM 750 N N . LEU A 1 99 ? 6.937 -14.413 -5.724 1.00 97.44 99 LEU A N 1
ATOM 751 C CA . LEU A 1 99 ? 6.654 -14.038 -7.113 1.00 97.44 99 LEU A CA 1
ATOM 752 C C . LEU A 1 99 ? 7.589 -14.737 -8.111 1.00 97.44 99 LEU A C 1
ATOM 754 O O . LEU A 1 99 ? 7.150 -15.142 -9.192 1.00 97.44 99 LEU A O 1
ATOM 758 N N . GLU A 1 100 ? 8.858 -14.926 -7.751 1.00 97.06 100 GLU A N 1
ATOM 759 C CA . GLU A 1 100 ? 9.810 -15.699 -8.552 1.00 97.06 100 GLU A CA 1
ATOM 760 C C . GLU A 1 100 ? 9.418 -17.176 -8.635 1.00 97.06 100 GLU A C 1
ATOM 762 O O . GLU A 1 100 ? 9.394 -17.736 -9.735 1.00 97.06 100 GLU A O 1
ATOM 767 N N . ALA A 1 101 ? 9.018 -17.783 -7.513 1.00 97.62 101 ALA A N 1
ATOM 768 C CA . ALA A 1 101 ? 8.558 -19.170 -7.465 1.00 97.62 101 ALA A CA 1
ATOM 769 C C . ALA A 1 101 ? 7.303 -19.400 -8.329 1.00 97.62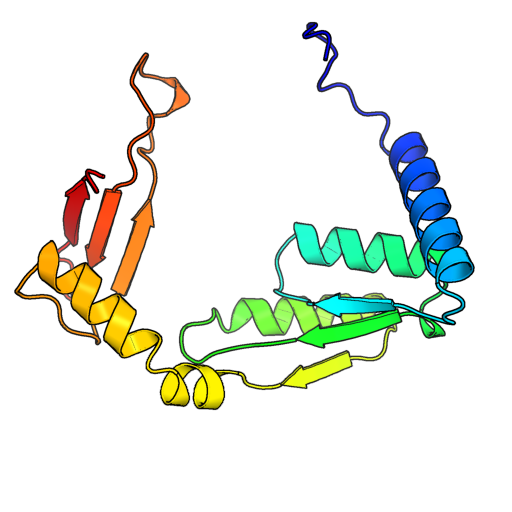 101 ALA A C 1
ATOM 771 O O . ALA A 1 101 ? 7.225 -20.386 -9.063 1.00 97.62 101 ALA A O 1
ATOM 772 N N . PHE A 1 102 ? 6.353 -18.457 -8.332 1.00 97.12 102 PHE A N 1
ATOM 773 C CA . PHE A 1 102 ? 5.183 -18.496 -9.226 1.00 97.12 102 PHE A CA 1
ATOM 774 C C . PHE A 1 102 ? 5.521 -18.251 -10.708 1.00 97.12 102 PHE A C 1
ATOM 776 O O . PHE A 1 102 ? 4.670 -18.449 -11.593 1.00 97.12 102 PHE A O 1
ATOM 783 N N . GLY A 1 103 ? 6.755 -17.825 -10.996 1.00 96.56 103 GLY A N 1
ATOM 784 C CA . GLY A 1 103 ? 7.210 -17.435 -12.323 1.00 96.56 103 GLY A CA 1
ATOM 785 C C . GLY A 1 103 ? 6.539 -16.162 -12.831 1.00 96.56 103 GLY A C 1
ATOM 786 O O . GLY A 1 103 ? 6.409 -16.016 -14.044 1.00 96.56 103 GLY A O 1
ATOM 787 N N . THR A 1 104 ? 6.082 -15.277 -11.938 1.00 95.88 104 THR A N 1
ATOM 788 C CA . THR A 1 104 ? 5.305 -14.075 -12.282 1.00 95.88 104 THR A CA 1
ATOM 789 C C . THR A 1 104 ? 6.054 -13.184 -13.270 1.00 95.88 104 THR A C 1
ATOM 791 O O . THR A 1 104 ? 5.505 -12.851 -14.318 1.00 95.88 104 THR A O 1
ATOM 794 N N . TYR A 1 105 ? 7.327 -12.876 -12.993 1.00 94.75 105 TYR A N 1
ATOM 795 C CA . TYR A 1 105 ? 8.161 -12.048 -13.874 1.00 94.75 105 TYR A CA 1
ATOM 796 C C . TYR A 1 105 ? 8.341 -12.689 -15.254 1.00 94.75 105 TYR A C 1
ATOM 798 O O . TYR A 1 105 ? 8.056 -12.063 -16.265 1.00 94.75 105 TYR A O 1
ATOM 806 N N . ARG A 1 106 ? 8.688 -13.983 -15.303 1.00 95.00 106 ARG A N 1
ATOM 807 C CA . ARG A 1 106 ? 8.833 -14.727 -16.564 1.00 95.00 106 ARG A CA 1
ATOM 808 C C . ARG A 1 106 ? 7.547 -14.707 -17.392 1.00 95.00 106 ARG A C 1
ATOM 810 O O . ARG A 1 106 ? 7.598 -14.373 -18.566 1.00 95.00 106 ARG A O 1
ATOM 817 N N . LYS A 1 107 ? 6.395 -15.009 -16.781 1.00 95.31 107 LYS A N 1
ATOM 818 C CA . LYS A 1 107 ? 5.094 -15.001 -17.472 1.00 95.31 107 LYS A CA 1
ATOM 819 C C . LYS A 1 107 ? 4.753 -13.618 -18.025 1.00 95.31 107 LYS A C 1
ATOM 821 O O . LYS A 1 107 ? 4.260 -13.521 -19.144 1.00 95.31 107 LYS A O 1
ATOM 826 N N . ARG A 1 108 ? 5.013 -12.553 -17.258 1.00 93.81 108 ARG A N 1
ATOM 827 C CA . ARG A 1 108 ? 4.854 -11.173 -17.731 1.00 93.81 108 ARG A CA 1
ATOM 828 C C . ARG A 1 108 ? 5.756 -10.911 -18.936 1.00 93.81 108 ARG A C 1
ATOM 830 O O . ARG A 1 108 ? 5.271 -10.416 -19.948 1.00 93.81 108 ARG A O 1
ATOM 837 N N . ASP A 1 109 ? 7.039 -11.238 -18.827 1.00 94.62 109 ASP A N 1
ATOM 838 C CA . ASP A 1 109 ? 8.023 -10.989 -19.880 1.00 94.62 109 ASP A CA 1
ATOM 839 C C . ASP A 1 109 ? 7.673 -11.753 -21.164 1.00 94.62 109 ASP A C 1
ATOM 841 O O . ASP A 1 109 ? 7.786 -11.200 -22.254 1.00 94.62 109 ASP A O 1
ATOM 845 N N . ASP A 1 110 ? 7.173 -12.986 -21.047 1.00 94.62 110 ASP A N 1
ATOM 846 C CA . ASP A 1 110 ? 6.696 -13.780 -22.183 1.00 94.62 110 ASP A CA 1
ATOM 847 C C . ASP A 1 110 ? 5.517 -13.100 -22.893 1.00 94.62 110 ASP A C 1
ATOM 849 O O . ASP A 1 110 ? 5.502 -13.025 -24.121 1.00 94.62 110 ASP A O 1
ATOM 853 N N . VAL A 1 111 ? 4.568 -12.524 -22.144 1.00 92.69 111 VAL A N 1
ATOM 854 C CA . VAL A 1 111 ? 3.468 -11.728 -22.717 1.00 92.69 111 VAL A CA 1
ATOM 855 C C . VAL A 1 111 ? 3.999 -10.464 -23.393 1.00 92.69 111 VAL A C 1
ATOM 857 O O . VAL A 1 111 ? 3.587 -10.159 -24.511 1.00 92.69 111 VAL A O 1
ATOM 860 N N . ILE A 1 112 ? 4.938 -9.744 -22.774 1.00 92.69 112 ILE A N 1
ATOM 861 C CA . ILE A 1 112 ? 5.548 -8.551 -23.383 1.00 92.69 112 ILE A CA 1
ATOM 862 C C . ILE A 1 112 ? 6.237 -8.917 -24.705 1.00 92.69 112 ILE A C 1
ATOM 864 O O . ILE A 1 112 ? 6.070 -8.199 -25.692 1.00 92.69 112 ILE A O 1
ATOM 868 N N . ARG A 1 113 ? 6.934 -10.060 -24.763 1.00 94.19 113 ARG A N 1
ATOM 869 C CA . ARG A 1 113 ? 7.599 -10.554 -25.980 1.00 94.19 113 ARG A CA 1
ATOM 870 C C . ARG A 1 113 ? 6.645 -10.864 -27.129 1.00 94.19 113 ARG A C 1
ATOM 872 O O . ARG A 1 113 ? 7.059 -10.790 -28.281 1.00 94.19 113 ARG A O 1
ATOM 879 N N . THR A 1 114 ? 5.369 -11.147 -26.858 1.00 93.19 114 THR A N 1
ATOM 880 C CA . THR A 1 114 ? 4.370 -11.294 -27.936 1.00 93.19 114 THR A CA 1
ATOM 881 C C . THR A 1 114 ? 4.119 -9.986 -28.693 1.00 93.19 114 THR A C 1
ATOM 883 O O . THR A 1 114 ? 3.732 -10.017 -29.858 1.00 93.19 114 THR A O 1
ATOM 886 N N . VAL A 1 115 ? 4.368 -8.843 -28.046 1.00 91.88 115 VAL A N 1
ATOM 887 C CA . VAL A 1 115 ? 4.206 -7.498 -28.616 1.00 91.88 115 VAL A CA 1
ATOM 888 C C . VAL A 1 115 ? 5.547 -6.931 -29.088 1.00 91.88 115 VAL A C 1
ATOM 890 O O . VAL A 1 115 ? 5.614 -6.298 -30.139 1.00 91.88 115 VAL A O 1
ATOM 893 N N . PHE A 1 116 ? 6.613 -7.179 -28.327 1.00 92.06 116 PHE A N 1
ATOM 894 C CA . PHE A 1 116 ? 7.980 -6.749 -28.612 1.00 92.06 116 PHE A CA 1
ATOM 895 C C . PHE A 1 116 ? 8.926 -7.956 -28.531 1.00 92.06 116 PHE A C 1
ATOM 897 O O . PHE A 1 116 ? 9.488 -8.201 -27.462 1.00 92.06 116 PHE A O 1
ATOM 904 N N . PRO A 1 117 ? 9.108 -8.739 -29.612 1.00 91.94 117 PRO A N 1
ATOM 905 C CA . PRO A 1 117 ? 9.947 -9.945 -29.602 1.00 91.94 117 PRO A CA 1
ATOM 906 C C . PRO A 1 117 ? 11.389 -9.719 -29.128 1.00 91.94 117 PRO A C 1
ATOM 908 O O . PRO A 1 117 ? 12.034 -10.634 -28.625 1.00 91.94 117 PRO A O 1
ATOM 911 N N . GLU A 1 118 ? 11.888 -8.494 -29.264 1.00 90.19 118 GLU A N 1
ATOM 912 C CA . GLU A 1 118 ? 13.199 -8.041 -28.812 1.00 90.19 118 GLU A CA 1
ATOM 913 C C . GLU A 1 118 ? 13.268 -7.672 -27.318 1.00 90.19 118 GLU A C 1
ATOM 915 O O . GLU A 1 118 ? 14.313 -7.215 -26.858 1.00 90.19 118 GLU A O 1
ATOM 920 N N . TYR A 1 119 ? 12.171 -7.811 -26.563 1.00 91.50 119 TYR A N 1
ATOM 921 C CA . TYR A 1 119 ? 12.110 -7.419 -25.156 1.00 91.50 119 TYR A CA 1
ATOM 922 C C . TYR A 1 119 ? 13.070 -8.230 -24.280 1.00 91.50 119 TYR A C 1
ATOM 924 O O . TYR A 1 119 ? 13.003 -9.464 -24.196 1.00 91.50 119 TYR A O 1
ATOM 932 N N . ASP A 1 120 ? 13.903 -7.492 -23.553 1.00 89.56 120 ASP A N 1
ATOM 933 C CA . ASP A 1 120 ? 14.798 -7.995 -22.521 1.00 89.56 120 ASP A CA 1
ATOM 934 C C . ASP A 1 120 ? 14.277 -7.617 -21.128 1.00 89.56 120 ASP A C 1
ATOM 936 O O . ASP A 1 120 ? 13.809 -6.499 -20.916 1.00 89.56 120 ASP A O 1
ATOM 940 N N . SER A 1 121 ? 14.405 -8.522 -20.158 1.00 87.19 121 SER A N 1
ATOM 941 C CA . SER A 1 121 ? 13.916 -8.333 -18.785 1.00 87.19 121 SER A CA 1
ATOM 942 C C . SER A 1 121 ? 14.625 -7.207 -18.027 1.00 87.19 121 SER A C 1
ATOM 944 O O . SER A 1 121 ? 14.097 -6.713 -17.036 1.00 87.19 121 SER A O 1
ATOM 946 N N . ALA A 1 122 ? 15.806 -6.770 -18.484 1.00 87.44 122 ALA A N 1
ATOM 947 C CA . ALA A 1 122 ? 16.461 -5.576 -17.946 1.00 87.44 122 ALA A CA 1
ATOM 948 C C . ALA A 1 122 ? 15.786 -4.264 -18.401 1.00 87.44 122 ALA A C 1
ATOM 950 O O . ALA A 1 122 ? 16.017 -3.209 -17.806 1.00 87.44 122 ALA A O 1
ATOM 951 N N . SER A 1 123 ? 14.955 -4.314 -19.449 1.00 88.25 123 SER A N 1
ATOM 952 C CA . SER A 1 123 ? 14.234 -3.154 -19.976 1.00 88.25 123 SER A CA 1
ATOM 953 C C . SER A 1 123 ? 13.034 -2.816 -19.097 1.00 88.25 123 SER A C 1
ATOM 955 O O . SER A 1 123 ? 12.241 -3.685 -18.717 1.00 88.25 123 SER A O 1
ATOM 957 N N . LYS A 1 124 ? 12.839 -1.522 -18.834 1.00 89.06 124 LYS A N 1
ATOM 958 C CA . LYS A 1 124 ? 11.674 -1.050 -18.082 1.00 89.06 124 LYS A CA 1
ATOM 959 C C . LYS A 1 124 ? 10.437 -1.159 -18.959 1.00 89.06 124 LYS A C 1
ATOM 961 O O . LYS A 1 124 ? 10.429 -0.696 -20.098 1.00 89.06 124 LYS A O 1
ATOM 966 N N . SER A 1 125 ? 9.367 -1.716 -18.411 1.00 90.56 125 SER A N 1
ATOM 967 C CA . SER A 1 125 ? 8.071 -1.772 -19.079 1.00 90.56 125 SER A CA 1
ATOM 968 C C . SER A 1 125 ? 7.003 -1.093 -18.228 1.00 90.56 125 SER A C 1
ATOM 970 O O . SER A 1 125 ? 7.043 -1.125 -16.999 1.00 90.56 125 SER A O 1
ATOM 972 N N . LYS A 1 126 ? 6.055 -0.416 -18.880 1.00 89.88 126 LYS A N 1
ATOM 973 C CA . LYS A 1 126 ? 4.884 0.156 -18.209 1.00 89.88 126 LYS A CA 1
ATOM 974 C C . LYS A 1 126 ? 3.670 0.173 -19.118 1.00 89.88 126 LYS A C 1
ATOM 976 O O . LYS A 1 126 ? 3.785 0.417 -20.319 1.00 89.88 126 LYS A O 1
ATOM 981 N N . ILE A 1 127 ? 2.500 -0.026 -18.524 1.00 89.38 127 ILE A N 1
ATOM 982 C CA . ILE A 1 127 ? 1.219 0.188 -19.192 1.00 89.38 127 ILE A CA 1
ATOM 983 C C . ILE A 1 127 ? 0.793 1.626 -18.919 1.00 89.38 127 ILE A C 1
ATOM 985 O O . ILE A 1 127 ? 0.753 2.070 -17.774 1.00 89.38 127 ILE A O 1
ATOM 989 N N . THR A 1 128 ? 0.498 2.368 -19.978 1.00 86.00 128 THR A N 1
ATOM 990 C CA . THR A 1 128 ? 0.068 3.764 -19.894 1.00 86.00 128 THR A CA 1
ATOM 991 C C . THR A 1 128 ? -1.222 3.971 -20.662 1.00 86.00 128 THR A C 1
ATOM 993 O O . THR A 1 128 ? -1.477 3.299 -21.665 1.00 86.00 128 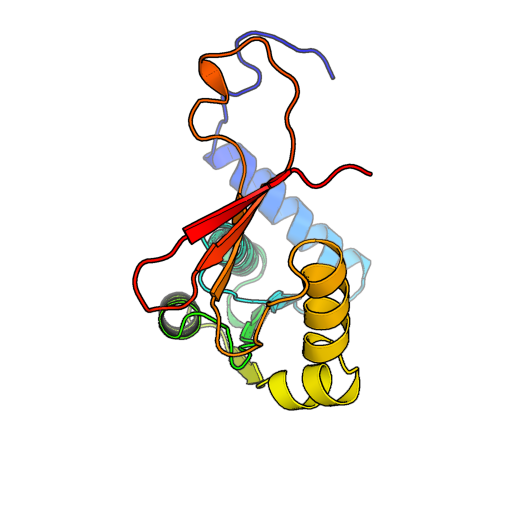THR A O 1
ATOM 996 N N . LEU A 1 129 ? -2.003 4.950 -20.220 1.00 81.38 129 LEU A N 1
ATOM 997 C CA . LEU A 1 129 ? -3.069 5.531 -21.023 1.00 81.38 129 LEU A CA 1
ATOM 998 C C . LEU A 1 129 ? -2.538 6.746 -21.807 1.00 81.38 129 LEU A C 1
ATOM 1000 O O . LEU A 1 129 ? -1.518 7.323 -21.412 1.00 81.38 129 LEU A O 1
ATOM 1004 N N . PRO A 1 130 ? -3.194 7.132 -22.913 1.00 69.94 130 PRO A N 1
ATOM 1005 C CA . PRO A 1 130 ? -2.834 8.331 -23.664 1.00 69.94 130 PRO A CA 1
ATOM 1006 C C . PRO A 1 130 ? -2.917 9.586 -22.784 1.00 69.94 130 PRO A C 1
ATOM 1008 O O . PRO A 1 130 ? -3.856 9.744 -22.011 1.00 69.94 130 PRO A O 1
ATOM 1011 N N . ALA A 1 131 ? -1.944 10.493 -22.897 1.00 65.31 131 ALA A N 1
ATOM 1012 C CA . ALA A 1 131 ? -1.905 11.718 -22.088 1.00 65.31 131 ALA A CA 1
ATOM 1013 C C . ALA A 1 131 ? -3.019 12.727 -22.449 1.00 65.31 131 ALA A C 1
ATOM 1015 O O . ALA A 1 131 ? -3.307 13.636 -21.677 1.00 65.31 131 ALA A O 1
ATOM 1016 N N . ASP A 1 132 ? -3.657 12.558 -23.607 1.00 66.06 132 ASP A N 1
ATOM 1017 C CA . ASP A 1 132 ? -4.702 13.410 -24.181 1.00 66.06 132 ASP A CA 1
ATOM 1018 C C . ASP A 1 132 ? -6.129 12.871 -23.957 1.00 66.06 132 ASP A C 1
ATOM 1020 O O . ASP A 1 132 ? -7.061 13.255 -24.662 1.00 66.06 132 ASP A O 1
ATOM 1024 N N . LEU A 1 133 ? -6.306 12.023 -22.937 1.00 60.19 133 LEU A N 1
ATOM 1025 C CA . LEU A 1 133 ? -7.569 11.399 -22.507 1.00 60.19 133 LEU A CA 1
ATOM 1026 C C . LEU A 1 133 ? -8.787 12.340 -22.465 1.00 60.19 133 LEU A C 1
ATOM 1028 O O . LEU A 1 133 ? -9.893 11.916 -22.771 1.00 60.19 133 LEU A O 1
ATOM 1032 N N . LEU A 1 134 ? -8.597 13.602 -22.068 1.00 64.12 134 LEU A N 1
ATOM 1033 C CA . LEU A 1 134 ? -9.679 14.589 -21.938 1.00 64.12 134 LEU A CA 1
ATOM 1034 C C . LEU A 1 134 ? -9.890 15.436 -23.203 1.00 64.12 134 LEU A C 1
ATOM 1036 O O . LEU A 1 134 ? -10.883 16.150 -23.298 1.00 64.12 134 LEU A O 1
ATOM 1040 N N . ALA A 1 135 ? -8.952 15.389 -24.152 1.00 64.44 135 ALA A N 1
ATOM 1041 C CA . ALA A 1 135 ? -8.950 16.227 -25.350 1.00 64.44 135 ALA A CA 1
ATOM 1042 C C . ALA A 1 135 ? -9.492 15.508 -26.595 1.00 64.44 135 ALA A C 1
ATOM 1044 O O . ALA A 1 135 ? -9.778 16.159 -27.599 1.00 64.44 135 ALA A O 1
ATOM 1045 N N . ARG A 1 136 ? -9.630 14.176 -26.557 1.00 56.56 136 ARG A N 1
ATOM 1046 C CA . ARG A 1 136 ? -10.144 13.379 -27.677 1.00 56.56 136 ARG A CA 1
ATOM 1047 C C . ARG A 1 136 ? -11.437 12.665 -27.306 1.00 56.56 136 ARG A C 1
ATOM 1049 O O . ARG A 1 136 ? -11.478 11.935 -26.323 1.00 56.56 136 ARG A O 1
ATOM 1056 N N . GLU A 1 137 ? -12.445 12.765 -28.174 1.00 57.28 137 GLU A N 1
ATOM 1057 C CA . GLU A 1 137 ? -13.589 11.840 -28.225 1.00 57.28 137 GLU A CA 1
ATOM 1058 C C . GLU A 1 137 ? -13.133 10.461 -28.745 1.00 57.28 137 GLU A C 1
ATOM 1060 O O . GLU A 1 137 ? -13.562 9.979 -29.791 1.00 57.28 137 GLU A O 1
ATOM 1065 N N . SER A 1 138 ? -12.173 9.834 -28.065 1.00 59.75 138 SER A N 1
ATOM 1066 C CA . SER A 1 138 ? -11.609 8.545 -28.463 1.00 59.75 138 SER A CA 1
ATOM 1067 C C . SER A 1 138 ? -11.682 7.536 -27.328 1.00 59.75 138 SER A C 1
ATOM 1069 O O . SER A 1 138 ? -11.593 7.884 -26.155 1.00 59.75 138 SER A O 1
ATOM 1071 N N . LEU A 1 139 ? -11.843 6.268 -27.692 1.00 61.19 139 LEU A N 1
ATOM 1072 C CA . LEU A 1 139 ? -11.886 5.150 -26.757 1.00 61.19 139 LEU A CA 1
ATOM 1073 C C . LEU A 1 139 ? -10.545 4.975 -26.020 1.00 61.19 139 LEU A C 1
ATOM 1075 O O . LEU A 1 139 ? -9.470 5.094 -26.609 1.00 61.19 139 LEU A O 1
ATOM 1079 N N . ASN A 1 140 ? -10.624 4.626 -24.735 1.00 67.69 140 ASN A N 1
ATOM 1080 C CA . ASN A 1 140 ? -9.464 4.378 -23.879 1.00 67.69 140 ASN A CA 1
ATOM 1081 C C . ASN A 1 140 ? -8.788 3.058 -24.266 1.00 67.69 140 ASN A C 1
ATOM 1083 O O . ASN A 1 140 ? -9.324 1.980 -24.004 1.00 67.69 140 ASN A O 1
ATOM 1087 N N . PHE A 1 141 ? -7.597 3.134 -24.862 1.00 77.19 141 PHE A N 1
ATOM 1088 C CA . PHE A 1 141 ? -6.789 1.956 -25.171 1.00 77.19 141 PHE A CA 1
ATOM 1089 C C . PHE A 1 141 ? -5.507 1.949 -24.345 1.00 77.19 141 PHE A C 1
ATOM 1091 O O . PHE A 1 141 ? -4.776 2.939 -24.291 1.00 77.19 141 PHE A O 1
ATOM 1098 N N . PHE A 1 142 ? -5.214 0.806 -23.729 1.00 85.94 142 PHE A N 1
ATOM 1099 C CA . PHE A 1 142 ? -3.966 0.601 -23.009 1.00 85.94 142 PHE A CA 1
ATOM 1100 C C . PHE A 1 142 ? -2.803 0.479 -23.992 1.00 85.94 142 PHE A C 1
ATOM 1102 O O . PHE A 1 142 ? -2.876 -0.239 -24.991 1.00 85.94 142 PHE A O 1
ATOM 1109 N N . THR A 1 143 ? -1.718 1.188 -23.701 1.00 87.44 143 THR A N 1
ATOM 1110 C CA . THR A 1 143 ? -0.479 1.129 -24.476 1.00 87.44 143 THR A CA 1
ATOM 1111 C C . THR A 1 143 ? 0.615 0.540 -23.606 1.00 87.44 143 THR A C 1
ATOM 1113 O O . THR A 1 143 ? 0.842 1.012 -22.493 1.00 87.44 143 THR A O 1
ATOM 1116 N N . LEU A 1 144 ? 1.302 -0.474 -24.121 1.00 90.81 144 LEU A N 1
ATOM 1117 C CA . LEU A 1 144 ? 2.522 -0.989 -23.527 1.00 90.81 144 LEU A CA 1
ATOM 1118 C C . LEU A 1 144 ? 3.700 -0.160 -24.030 1.00 90.81 144 LEU A C 1
ATOM 1120 O O . LEU A 1 144 ? 3.902 -0.013 -25.237 1.00 90.81 144 LEU A O 1
ATOM 1124 N N . LYS A 1 145 ? 4.469 0.385 -23.093 1.00 90.50 145 LYS A N 1
ATOM 1125 C CA . LYS A 1 145 ? 5.697 1.128 -23.351 1.00 90.50 145 LYS A CA 1
ATOM 1126 C C . LYS A 1 145 ? 6.881 0.340 -22.809 1.00 90.50 145 LYS A C 1
ATOM 1128 O O . LYS A 1 145 ? 6.875 -0.023 -21.634 1.00 90.50 145 LYS A O 1
ATOM 1133 N N . VAL A 1 146 ? 7.883 0.128 -23.654 1.00 91.00 146 VAL A N 1
ATOM 1134 C CA . VAL A 1 146 ? 9.166 -0.492 -23.304 1.00 91.00 146 VAL A CA 1
ATOM 1135 C C . VAL A 1 146 ? 10.270 0.542 -23.495 1.00 91.00 146 VAL A C 1
ATOM 1137 O O . VAL A 1 146 ? 10.319 1.221 -24.521 1.00 91.00 146 VAL A O 1
ATOM 1140 N N . ASP A 1 147 ? 11.121 0.677 -22.486 1.00 90.50 147 ASP A N 1
ATOM 1141 C CA . ASP A 1 147 ? 12.291 1.550 -22.454 1.00 90.50 147 ASP A CA 1
ATOM 1142 C C . ASP A 1 147 ? 13.535 0.683 -22.231 1.00 90.50 147 ASP A C 1
ATOM 1144 O O . ASP A 1 147 ? 13.659 0.011 -21.202 1.00 90.50 147 ASP A O 1
ATOM 1148 N N . ASP A 1 148 ? 14.433 0.680 -23.216 1.00 83.19 148 ASP A N 1
ATOM 1149 C CA . ASP A 1 148 ? 15.655 -0.131 -23.214 1.00 83.19 148 ASP A CA 1
ATOM 1150 C C . ASP A 1 148 ? 16.767 0.432 -22.308 1.00 83.19 148 ASP A C 1
ATOM 1152 O O . ASP A 1 148 ? 17.871 -0.114 -22.259 1.00 83.19 148 ASP A O 1
ATOM 1156 N N . GLY A 1 149 ? 16.510 1.546 -21.612 1.00 77.06 149 GLY A N 1
ATOM 1157 C CA . GLY A 1 149 ? 17.475 2.222 -20.747 1.00 77.06 149 GLY A CA 1
ATOM 1158 C C . GLY A 1 149 ? 18.563 2.994 -21.499 1.00 77.06 149 GLY A C 1
ATOM 1159 O O . GLY A 1 149 ? 19.394 3.640 -20.864 1.00 77.06 149 GLY A O 1
ATOM 1160 N N . LYS A 1 150 ? 18.556 2.970 -22.839 1.00 80.06 150 LYS A N 1
ATOM 1161 C CA . LYS A 1 150 ? 19.478 3.706 -23.723 1.00 80.06 150 LYS A CA 1
ATOM 1162 C C . LYS A 1 150 ? 18.804 4.908 -24.387 1.00 80.06 150 LYS A C 1
ATOM 1164 O O . LYS A 1 150 ? 19.385 5.531 -25.273 1.00 80.06 150 LYS A O 1
ATOM 1169 N N . GLY A 1 151 ? 17.588 5.239 -23.952 1.00 75.88 151 GLY A N 1
ATOM 1170 C CA . GLY A 1 151 ? 16.781 6.326 -24.497 1.00 75.88 151 GLY A CA 1
ATOM 1171 C C . GLY A 1 151 ? 15.907 5.909 -25.679 1.00 75.88 151 GLY A C 1
ATOM 1172 O O . GLY A 1 151 ? 15.175 6.754 -26.197 1.00 75.88 151 GLY A O 1
ATOM 1173 N N . ASN A 1 152 ? 15.920 4.631 -26.088 1.00 83.44 152 ASN A N 1
ATOM 1174 C CA . ASN A 1 152 ? 14.986 4.149 -27.097 1.00 83.44 152 ASN A CA 1
ATOM 1175 C C . ASN A 1 152 ? 13.706 3.679 -26.418 1.00 83.44 152 ASN A C 1
ATOM 1177 O O . ASN A 1 152 ? 13.682 2.739 -25.624 1.00 83.44 152 ASN A O 1
ATOM 1181 N N . ILE A 1 153 ? 12.614 4.338 -26.781 1.00 87.81 153 ILE A N 1
ATOM 1182 C CA . ILE A 1 153 ? 11.293 4.047 -26.250 1.00 87.81 153 ILE A CA 1
ATOM 1183 C C . ILE A 1 153 ? 10.429 3.517 -27.382 1.00 87.81 153 ILE A C 1
ATOM 1185 O O . ILE A 1 153 ? 10.204 4.212 -28.373 1.00 87.81 153 ILE A O 1
ATOM 1189 N N . LYS A 1 154 ? 9.888 2.313 -27.202 1.00 89.44 154 LYS A N 1
ATOM 1190 C CA . LYS A 1 154 ? 8.895 1.732 -28.106 1.00 89.44 154 LYS A CA 1
ATOM 1191 C C . LYS A 1 154 ? 7.535 1.675 -27.430 1.00 89.44 154 LYS A C 1
ATOM 1193 O O . LYS A 1 154 ? 7.428 1.418 -26.231 1.00 89.44 154 LYS A O 1
ATOM 1198 N N . THR A 1 155 ? 6.490 1.933 -28.204 1.00 89.75 155 THR A N 1
ATOM 1199 C CA . THR A 1 155 ? 5.103 1.892 -27.742 1.00 89.75 155 THR A CA 1
ATOM 1200 C C . THR A 1 155 ? 4.261 1.062 -28.693 1.00 89.75 155 THR A C 1
ATOM 1202 O O . THR A 1 155 ? 4.389 1.160 -29.910 1.00 89.75 155 THR A O 1
ATOM 1205 N N . ALA A 1 156 ? 3.392 0.234 -28.126 1.00 88.69 156 ALA A N 1
ATOM 1206 C CA . ALA A 1 156 ? 2.469 -0.594 -28.879 1.00 88.69 156 ALA A CA 1
ATOM 1207 C C . ALA A 1 156 ? 1.135 -0.647 -28.148 1.00 88.69 156 ALA A C 1
ATOM 1209 O O . ALA A 1 156 ? 1.068 -0.767 -26.922 1.00 88.69 156 ALA A O 1
ATOM 1210 N N . ARG A 1 157 ? 0.055 -0.534 -28.912 1.00 86.12 157 ARG A N 1
ATOM 1211 C CA . ARG A 1 157 ? -1.296 -0.642 -28.378 1.00 86.12 157 ARG A CA 1
ATOM 1212 C C . ARG A 1 157 ? -1.589 -2.102 -28.044 1.00 86.12 157 ARG A C 1
ATOM 1214 O O . ARG A 1 157 ? -1.393 -2.976 -28.883 1.00 86.12 157 ARG A O 1
ATOM 1221 N N . LEU A 1 158 ? -2.108 -2.343 -26.846 1.00 81.44 158 LEU A N 1
ATOM 1222 C CA . LEU A 1 158 ? -2.619 -3.650 -26.461 1.00 81.44 158 LEU A CA 1
ATOM 1223 C C . LEU A 1 158 ? -4.028 -3.799 -27.041 1.00 81.44 158 LEU A C 1
ATOM 1225 O O . LEU A 1 158 ? -4.964 -3.118 -26.618 1.00 81.44 158 LEU A O 1
ATOM 1229 N N . ASN A 1 159 ? -4.165 -4.654 -28.050 1.00 68.94 159 ASN A N 1
ATOM 1230 C CA . ASN A 1 159 ? -5.465 -5.088 -28.548 1.00 68.94 159 ASN A CA 1
ATOM 1231 C C . ASN A 1 159 ? -5.856 -6.367 -27.792 1.00 68.94 159 ASN A C 1
ATOM 1233 O O . ASN A 1 159 ? -4.988 -7.194 -27.525 1.00 68.94 159 ASN A O 1
ATOM 1237 N N . LYS A 1 160 ? -7.129 -6.468 -27.387 1.00 57.84 160 LYS A N 1
ATOM 1238 C CA . LYS A 1 160 ? -7.676 -7.677 -26.751 1.00 57.84 160 LYS A CA 1
ATOM 1239 C C . LYS A 1 160 ? -7.519 -8.898 -27.647 1.00 57.84 160 LYS A C 1
ATOM 1241 O O . LYS A 1 160 ? -7.690 -8.725 -28.874 1.00 57.84 160 LYS A O 1
#

pLDDT: mean 90.74, std 10.1, range [56.56, 98.56]

Secondary structure (DSSP, 8-state):
----TTTT---HHHHHHHHHHHHHHHHHHTT-S-EEEEE-SSHHHHHHHHHHHHHH-GGGEEEEE---TTS-HHHHHHHHHHHHHHT-EEEE---HHHHHHTTHHHHHHHHHHHH-TT--TTSEEEEE--TTTTT-------EEEEE-SSS-EEEEE---

Radius of gyration: 20.74 Å; chains: 1; bounding box: 48×37×49 Å

Foldseek 3Di:
DDDDPCPVVDPVVVVLVVVLVVLLVVCVVVPHLADEAEQQLDPVSLVVQVSRCVNRNQARYEYEYEDEPPRDPVRSVSSVVSNVVSVHHYDYDHCHVVCVVVVVLVVVQVVVCVFVVPDDSVWDKDWDWDPCVPVDPDDTWIKIWTGPVPRDIDIDTDDD